Protein AF-A0A2B7XMT6-F1 (afdb_monomer_lite)

Foldseek 3Di:
DPPVVVVVVVVLCVVLVVLCPDPDPDHDPDPVVSVVVVCVVPPDPCQLVVLVVVLVPQADDPPDDLVVSVVSNVVSCVSNVPDLQCLLVSVLVRYDPVLNVVCVVVSVPDPHSVSSSVVSD

Secondary structure (DSSP, 8-state):
-HHHHHHHHHHHHHHHHHHHHS--S----SHHHHHHHHHHHHS-TTHHHHHHHHHHH----TTS-HHHHHHHHHHHHHHTT--GGGHHHHHHHTS-HHHHHHHHHHHHH--SHHHHHHHT-

Structure (mmCIF, N/CA/C/O backbone):
data_AF-A0A2B7XMT6-F1
#
_entry.id   AF-A0A2B7XMT6-F1
#
loop_
_atom_site.group_PDB
_atom_site.id
_atom_site.type_symbol
_atom_site.label_atom_id
_atom_site.label_alt_id
_atom_site.label_comp_id
_atom_site.label_asym_id
_atom_site.label_entity_id
_atom_site.label_seq_id
_atom_site.pdbx_PDB_ins_code
_atom_site.Cartn_x
_atom_site.Cartn_y
_atom_site.Cartn_z
_atom_site.occupancy
_atom_site.B_iso_or_equiv
_atom_site.auth_seq_id
_atom_site.auth_comp_id
_atom_site.auth_asym_id
_atom_site.auth_atom_id
_atom_site.pdbx_PDB_model_num
ATOM 1 N N . MET A 1 1 ? -27.064 4.918 3.388 1.00 49.78 1 MET A N 1
ATOM 2 C CA . MET A 1 1 ? -26.008 5.139 4.405 1.00 49.78 1 MET A CA 1
ATOM 3 C C . MET A 1 1 ? -26.484 4.887 5.846 1.00 49.78 1 MET A C 1
ATOM 5 O O . MET A 1 1 ? -25.747 4.250 6.580 1.00 49.78 1 MET A O 1
ATOM 9 N N . CYS A 1 2 ? -27.724 5.227 6.238 1.00 60.84 2 CYS A N 1
ATOM 10 C CA . CYS A 1 2 ? -28.229 5.067 7.622 1.00 60.84 2 CYS A CA 1
ATOM 11 C C . CYS A 1 2 ? -28.206 3.648 8.243 1.00 60.84 2 CYS A C 1
ATOM 13 O O . CYS A 1 2 ? -28.018 3.524 9.448 1.00 60.84 2 CYS A O 1
ATOM 15 N N . TYR A 1 3 ? -28.413 2.567 7.480 1.00 54.91 3 TYR A N 1
ATOM 16 C CA . TYR A 1 3 ? -28.533 1.220 8.070 1.00 54.91 3 TYR A CA 1
ATOM 17 C C . TYR A 1 3 ? -27.207 0.689 8.637 1.00 54.91 3 TYR A C 1
ATOM 19 O O . TYR A 1 3 ? -27.165 0.205 9.764 1.00 54.91 3 TYR A O 1
ATOM 27 N N . ILE A 1 4 ? -26.120 0.834 7.873 1.00 48.94 4 ILE A N 1
ATOM 28 C CA . ILE A 1 4 ? -24.784 0.363 8.263 1.00 48.94 4 ILE A CA 1
ATOM 29 C C . ILE A 1 4 ? -24.282 1.156 9.475 1.00 48.94 4 ILE A C 1
ATOM 31 O O . ILE A 1 4 ? -23.810 0.570 10.442 1.00 48.94 4 ILE A O 1
ATOM 35 N N . GLU A 1 5 ? -24.468 2.478 9.473 1.00 54.88 5 GLU A N 1
ATOM 36 C CA . GLU A 1 5 ? -24.111 3.330 10.611 1.00 54.88 5 GLU A CA 1
ATOM 37 C C . GLU A 1 5 ? -24.908 2.985 11.874 1.00 54.88 5 GLU A C 1
ATOM 39 O O . GLU A 1 5 ? -24.333 2.897 12.956 1.00 54.88 5 GLU A O 1
ATOM 44 N N . ASN A 1 6 ? -26.220 2.749 11.758 1.00 61.66 6 ASN A N 1
ATOM 45 C CA . ASN A 1 6 ? -27.054 2.374 12.903 1.00 61.66 6 ASN A CA 1
ATOM 46 C C . ASN A 1 6 ? -26.715 0.977 13.445 1.00 61.66 6 ASN A C 1
ATOM 48 O O . ASN A 1 6 ? -26.789 0.764 14.655 1.00 61.66 6 ASN A O 1
ATOM 52 N N . TYR A 1 7 ? -26.316 0.046 12.575 1.00 66.88 7 TYR A N 1
ATOM 53 C CA . TYR A 1 7 ? -25.840 -1.277 12.973 1.00 66.88 7 TYR A CA 1
ATOM 54 C C . TYR A 1 7 ? -24.514 -1.188 13.738 1.00 66.88 7 TYR A C 1
ATOM 56 O O . TYR A 1 7 ? -24.416 -1.704 14.848 1.00 66.88 7 TYR A O 1
ATOM 64 N N . ILE A 1 8 ? -23.532 -0.454 13.202 1.00 65.56 8 ILE A N 1
ATOM 65 C CA . ILE A 1 8 ? -22.232 -0.236 13.856 1.00 65.56 8 ILE A CA 1
ATOM 66 C C . ILE A 1 8 ? -22.418 0.455 15.214 1.00 65.56 8 ILE A C 1
ATOM 68 O O . ILE A 1 8 ? -21.830 0.025 16.204 1.00 65.56 8 ILE A O 1
ATOM 72 N N . LYS A 1 9 ? -23.289 1.474 15.293 1.00 72.06 9 LYS A N 1
ATOM 73 C CA . LYS A 1 9 ? -23.630 2.153 16.555 1.00 72.06 9 LYS A CA 1
ATOM 74 C C . LYS A 1 9 ? -24.236 1.197 17.582 1.00 72.06 9 LYS A C 1
ATOM 76 O O . LYS A 1 9 ? -23.841 1.241 18.744 1.00 72.06 9 LYS A O 1
ATOM 81 N N . ARG A 1 10 ? -25.185 0.343 17.177 1.00 72.50 10 ARG A N 1
ATOM 82 C CA . ARG A 1 10 ? -25.809 -0.634 18.087 1.00 72.50 10 ARG A CA 1
ATOM 83 C C . ARG A 1 10 ? -24.809 -1.660 18.595 1.00 72.50 10 ARG A C 1
ATOM 85 O O . ARG A 1 10 ? -24.843 -1.969 19.782 1.00 72.50 10 ARG A O 1
ATOM 92 N N . GLU A 1 11 ? -23.931 -2.157 17.734 1.00 76.00 11 GLU A N 1
ATOM 93 C CA . GLU A 1 11 ? -22.999 -3.206 18.134 1.00 76.00 11 GLU A CA 1
ATOM 94 C C . GLU A 1 11 ? -21.888 -2.672 19.026 1.00 76.00 11 GLU A C 1
ATOM 96 O O . GLU A 1 11 ? -21.691 -3.210 20.112 1.00 76.00 11 GLU A O 1
ATOM 101 N N . ALA A 1 12 ? -21.289 -1.530 18.681 1.00 74.38 12 ALA A N 1
ATOM 102 C CA . ALA A 1 12 ? -20.346 -0.855 19.570 1.00 74.38 12 ALA A CA 1
ATOM 103 C C . ALA A 1 12 ? -20.975 -0.550 20.945 1.00 74.38 12 ALA A C 1
ATOM 105 O O . ALA A 1 12 ? -20.355 -0.798 21.979 1.00 74.38 12 ALA A O 1
ATOM 106 N N . ALA A 1 13 ? -22.236 -0.095 20.980 1.00 75.38 13 ALA A N 1
ATOM 107 C CA . ALA A 1 13 ? -22.941 0.184 22.230 1.00 75.38 13 ALA A CA 1
ATOM 108 C C . ALA A 1 13 ? -23.111 -1.061 23.119 1.00 75.38 13 ALA A C 1
ATOM 110 O O . ALA A 1 13 ? -22.971 -0.947 24.335 1.00 75.38 13 ALA A O 1
ATOM 111 N N . LYS A 1 14 ? -23.349 -2.253 22.548 1.00 77.88 14 LYS A N 1
ATOM 112 C CA . LYS A 1 14 ? -23.434 -3.504 23.327 1.00 77.88 14 LYS A CA 1
ATOM 113 C C . LYS A 1 14 ? -22.124 -3.853 24.029 1.00 77.88 14 LYS A C 1
ATOM 115 O O . LYS A 1 14 ? -22.167 -4.365 25.141 1.00 77.88 14 LYS A O 1
ATOM 120 N N . HIS A 1 15 ? -20.979 -3.583 23.403 1.00 72.50 15 HIS A N 1
ATOM 121 C CA . HIS A 1 15 ? -19.675 -3.896 23.995 1.00 72.50 15 HIS A CA 1
ATOM 122 C C . HIS A 1 15 ? -19.279 -2.923 25.109 1.00 72.50 15 HIS A C 1
ATOM 124 O O . HIS A 1 15 ? -18.579 -3.320 26.039 1.00 72.50 15 HIS A O 1
ATOM 130 N N . ILE A 1 16 ? -19.745 -1.672 25.042 1.00 71.88 16 ILE A N 1
ATOM 131 C CA . ILE A 1 16 ? -19.427 -0.631 26.030 1.00 71.88 16 ILE A CA 1
ATOM 132 C C . ILE A 1 16 ? -20.429 -0.640 27.205 1.00 71.88 16 ILE A C 1
ATOM 134 O O . ILE A 1 16 ? -20.056 -0.353 28.344 1.00 71.88 16 ILE A O 1
ATOM 138 N N . ALA A 1 17 ? -21.695 -1.006 26.958 1.00 70.25 17 ALA A N 1
ATOM 139 C CA . ALA A 1 17 ? -22.784 -0.955 27.941 1.00 70.25 17 ALA A CA 1
ATOM 140 C C . ALA A 1 17 ? -22.495 -1.637 29.301 1.00 70.25 17 ALA A C 1
ATOM 142 O O . ALA A 1 17 ? -22.854 -1.043 30.323 1.00 70.25 17 ALA A O 1
ATOM 143 N N . PRO A 1 18 ? -21.830 -2.811 29.377 1.00 70.31 18 PRO A N 1
ATOM 144 C CA . PRO A 1 18 ? -21.559 -3.471 30.657 1.00 70.31 18 PRO A CA 1
ATOM 145 C C . PRO A 1 18 ? -20.699 -2.620 31.606 1.00 70.31 18 PRO A C 1
ATOM 147 O O . PRO A 1 18 ? -21.010 -2.504 32.790 1.00 70.31 18 PRO A O 1
ATOM 150 N N . ARG A 1 19 ? -19.666 -1.946 31.081 1.00 66.81 19 ARG A N 1
ATOM 151 C CA . ARG A 1 19 ? -18.739 -1.103 31.863 1.00 66.81 19 ARG A CA 1
ATOM 152 C C . ARG A 1 19 ? -19.273 0.307 32.157 1.00 66.81 19 ARG A C 1
ATOM 154 O O . ARG A 1 19 ? -18.741 0.979 33.034 1.00 66.81 19 ARG A O 1
ATOM 161 N N . ILE A 1 20 ? -20.339 0.747 31.478 1.00 64.69 20 ILE A N 1
ATOM 162 C CA . ILE A 1 20 ? -21.037 2.014 31.776 1.00 64.69 20 ILE A CA 1
ATOM 163 C C . ILE A 1 20 ? -22.070 1.843 32.900 1.00 64.69 20 ILE A C 1
ATOM 165 O O . ILE A 1 20 ? -22.233 2.739 33.730 1.00 64.69 20 ILE A O 1
ATOM 169 N N . HIS A 1 21 ? -22.790 0.717 32.934 1.00 59.62 21 HIS A N 1
ATOM 170 C CA . HIS A 1 21 ? -23.963 0.561 33.803 1.00 59.62 21 HIS A CA 1
ATOM 171 C C . HIS A 1 21 ? -23.739 -0.238 35.093 1.00 59.62 21 HIS A C 1
ATOM 173 O O . HIS A 1 21 ? -24.580 -0.159 35.987 1.00 59.62 21 HIS A O 1
ATOM 179 N N . GLN A 1 22 ? -22.631 -0.967 35.249 1.00 51.97 22 GLN A N 1
ATOM 180 C CA . GLN A 1 22 ? -22.364 -1.728 36.476 1.00 51.97 22 GLN A CA 1
ATOM 181 C C . GLN A 1 22 ? -21.403 -1.000 37.424 1.00 51.97 22 GLN A C 1
ATOM 183 O O . GLN A 1 22 ? -20.543 -0.228 37.003 1.00 51.97 22 GLN A O 1
ATOM 188 N N . ASN A 1 23 ? -21.528 -1.277 38.728 1.00 55.06 23 ASN A N 1
ATOM 189 C CA . ASN A 1 23 ? -20.526 -0.985 39.766 1.00 55.06 23 ASN A CA 1
ATOM 190 C C . ASN A 1 23 ? -19.245 -1.821 39.546 1.00 55.06 23 ASN A C 1
ATOM 192 O O . ASN A 1 23 ? -18.769 -2.512 40.442 1.00 55.06 23 ASN A O 1
ATOM 196 N N . TYR A 1 24 ? -18.722 -1.803 38.324 1.00 55.28 24 TYR A N 1
ATOM 197 C CA . TYR A 1 24 ? -17.431 -2.352 37.963 1.00 55.28 24 TYR A CA 1
ATOM 198 C C . TYR A 1 24 ? -16.347 -1.403 38.480 1.00 55.28 24 TYR A C 1
ATOM 200 O O . TYR A 1 24 ? -16.502 -0.184 38.404 1.00 55.28 24 TYR A O 1
ATOM 208 N N . LEU A 1 25 ? -15.259 -1.962 39.012 1.00 56.91 25 LEU A N 1
ATOM 209 C CA . LEU A 1 25 ? -14.116 -1.198 39.534 1.00 56.91 25 LEU A CA 1
ATOM 210 C C . LEU A 1 25 ? -13.401 -0.372 38.444 1.00 56.91 25 LEU A C 1
ATOM 212 O O . LEU A 1 25 ? -12.736 0.604 38.764 1.00 56.91 25 LEU A O 1
ATOM 216 N N . GLU A 1 26 ? -13.596 -0.723 37.169 1.00 61.28 26 GLU A N 1
ATOM 217 C CA . GLU A 1 26 ? -13.019 -0.065 35.988 1.00 61.28 26 GLU A CA 1
ATOM 218 C C . GLU A 1 26 ? -14.127 0.527 35.104 1.00 61.28 26 GLU A C 1
ATOM 220 O O . GLU A 1 26 ? -14.538 -0.066 34.101 1.00 61.28 26 GLU A O 1
ATOM 225 N N . LYS A 1 27 ? -14.664 1.685 35.495 1.00 69.44 27 LYS A N 1
ATOM 226 C CA . LYS A 1 27 ? -15.540 2.474 34.618 1.00 69.44 27 LYS A CA 1
ATOM 227 C C . LYS A 1 27 ? -14.687 3.276 33.647 1.00 69.44 27 LYS A C 1
ATOM 229 O O . LYS A 1 27 ? -13.629 3.760 34.029 1.00 69.44 27 LYS A O 1
ATOM 234 N N . TYR A 1 28 ? -15.193 3.484 32.434 1.00 72.00 28 TYR A N 1
ATOM 235 C CA . TYR A 1 28 ? -14.605 4.478 31.542 1.00 72.00 28 TYR A CA 1
ATOM 236 C C . TYR A 1 28 ? -14.788 5.870 32.143 1.00 72.00 28 TYR A C 1
ATOM 238 O O . TYR A 1 28 ? -15.909 6.304 32.421 1.00 72.00 28 TYR A O 1
ATOM 246 N N . THR A 1 29 ? -13.677 6.555 32.338 1.00 76.19 29 THR A N 1
ATOM 247 C CA . THR A 1 29 ? -13.574 7.939 32.783 1.00 76.19 29 THR A CA 1
ATOM 248 C C . THR A 1 29 ? -13.472 8.911 31.616 1.00 76.19 29 THR A C 1
ATOM 250 O O . THR A 1 29 ? -13.940 10.044 31.745 1.00 76.19 29 THR A O 1
ATOM 253 N N . THR A 1 30 ? -12.925 8.488 30.470 1.00 78.25 30 THR A N 1
ATOM 254 C CA . THR A 1 30 ? -12.794 9.353 29.287 1.00 78.25 30 THR A CA 1
ATOM 255 C C . THR A 1 30 ? -13.263 8.698 27.988 1.00 78.25 30 THR A C 1
ATOM 257 O O . THR A 1 30 ? -13.441 7.483 27.880 1.00 78.25 30 THR A O 1
ATOM 260 N N . ALA A 1 31 ? -13.476 9.535 26.969 1.00 77.38 31 ALA A N 1
ATOM 261 C CA . ALA A 1 31 ? -13.785 9.072 25.621 1.00 77.38 31 ALA A CA 1
ATOM 262 C C . ALA A 1 31 ? -12.600 8.331 24.976 1.00 77.38 31 ALA A C 1
ATOM 264 O O . ALA A 1 31 ? -12.833 7.438 24.160 1.00 77.38 31 ALA A O 1
ATOM 265 N N . GLU A 1 32 ? -11.350 8.654 25.342 1.00 77.62 32 GLU A N 1
ATOM 266 C CA . GLU A 1 32 ? -10.178 7.917 24.854 1.00 77.62 32 GLU A CA 1
ATOM 267 C C . GLU A 1 32 ? -10.185 6.459 25.323 1.00 77.62 32 GLU A C 1
ATOM 269 O O . GLU A 1 32 ? -9.958 5.574 24.507 1.00 77.62 32 GLU A O 1
ATOM 274 N N . GLU A 1 33 ? -10.536 6.184 26.582 1.00 77.88 33 GLU A N 1
ATOM 275 C CA . GLU A 1 33 ? -10.572 4.811 27.112 1.00 77.88 33 GLU A CA 1
ATOM 276 C C . GLU A 1 33 ? -11.643 3.949 26.428 1.00 77.88 33 GLU A C 1
ATOM 278 O O . GLU A 1 33 ? -11.439 2.759 26.180 1.00 77.88 33 GLU A O 1
ATOM 283 N N . ILE A 1 34 ? -12.780 4.555 26.069 1.00 80.44 34 ILE A N 1
ATOM 284 C CA . ILE A 1 34 ? -13.822 3.887 25.278 1.00 80.44 34 ILE A CA 1
ATOM 285 C C . ILE A 1 34 ? -13.288 3.562 23.881 1.00 80.44 34 ILE A C 1
ATOM 287 O O . ILE A 1 34 ? -13.503 2.457 23.380 1.00 80.44 34 ILE A O 1
ATOM 291 N N . LEU A 1 35 ? -12.600 4.513 23.242 1.00 79.25 35 LEU A N 1
ATOM 292 C CA . LEU A 1 35 ? -12.010 4.303 21.923 1.00 79.25 35 LEU A CA 1
ATOM 293 C C . LEU A 1 35 ? -10.921 3.233 21.960 1.00 79.25 35 LEU A C 1
ATOM 295 O O . LEU A 1 35 ? -10.910 2.384 21.077 1.00 79.25 35 LEU A O 1
ATOM 299 N N . ASP A 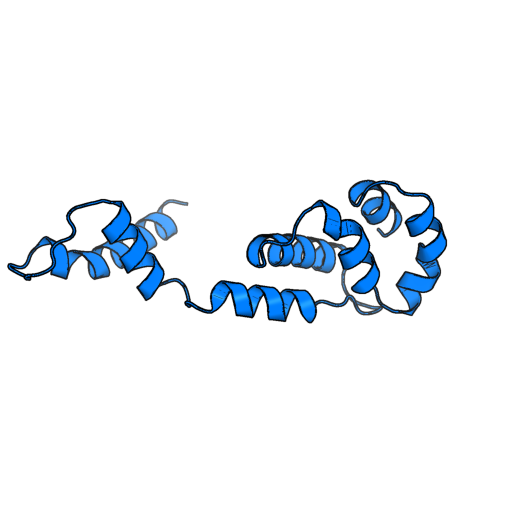1 36 ? -10.043 3.233 22.957 1.00 78.38 36 ASP A N 1
ATOM 300 C CA . ASP A 1 36 ? -8.976 2.239 23.075 1.00 78.38 36 ASP A CA 1
ATOM 301 C C . ASP A 1 36 ? -9.528 0.839 23.356 1.00 78.38 36 ASP A C 1
ATOM 303 O O . ASP A 1 36 ? -9.131 -0.108 22.682 1.00 78.38 36 ASP A O 1
ATOM 307 N N . TYR A 1 37 ? -10.545 0.705 24.209 1.00 79.81 37 TYR A N 1
ATOM 308 C CA . TYR A 1 37 ? -11.235 -0.574 24.393 1.00 79.81 37 TYR A CA 1
ATOM 309 C C . TYR A 1 37 ? -11.930 -1.069 23.117 1.00 79.81 37 TYR A C 1
ATOM 311 O O . TYR A 1 37 ? -11.883 -2.252 22.780 1.00 79.81 37 TYR A O 1
ATOM 319 N N . LEU A 1 38 ? -12.567 -0.167 22.362 1.00 80.38 38 LEU A N 1
ATOM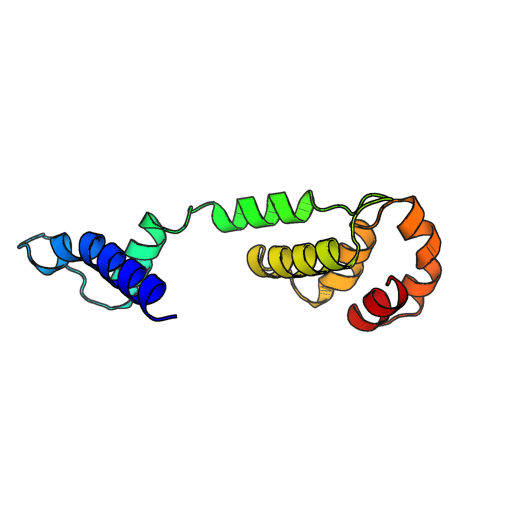 320 C CA . LEU A 1 38 ? -13.127 -0.528 21.061 1.00 80.38 38 LEU A CA 1
ATOM 321 C C . LEU A 1 38 ? -12.030 -0.955 20.079 1.00 80.38 38 LEU A C 1
ATOM 323 O O . LEU A 1 38 ? -12.251 -1.888 19.308 1.00 80.38 38 LEU A O 1
ATOM 327 N N . LYS A 1 39 ? -10.854 -0.314 20.100 1.00 76.94 39 LYS A N 1
ATOM 328 C CA . LYS A 1 39 ? -9.714 -0.757 19.288 1.00 76.94 39 LYS A CA 1
ATOM 329 C C . LYS A 1 39 ? -9.277 -2.162 19.694 1.00 76.94 39 LYS A C 1
ATOM 331 O O . LYS A 1 39 ? -9.084 -2.969 18.804 1.00 76.94 39 LYS A O 1
ATOM 336 N N . GLU A 1 40 ? -9.194 -2.489 20.980 1.00 75.06 40 GLU A N 1
ATOM 337 C CA . GLU A 1 40 ? -8.833 -3.847 21.425 1.00 75.06 40 GLU A CA 1
ATOM 338 C C . GLU A 1 40 ? -9.808 -4.926 20.931 1.00 75.06 40 GLU A C 1
ATOM 340 O O . GLU A 1 40 ? -9.387 -6.023 20.572 1.00 75.06 40 GLU A O 1
ATOM 345 N N . ILE A 1 41 ? -11.110 -4.625 20.889 1.00 78.38 41 ILE A N 1
ATOM 346 C CA . ILE A 1 41 ? -12.133 -5.586 20.445 1.00 78.38 41 ILE A CA 1
ATOM 347 C C . ILE A 1 41 ? -12.155 -5.737 18.924 1.00 78.38 41 ILE A C 1
ATOM 349 O O . ILE A 1 41 ? -12.346 -6.840 18.410 1.00 78.38 41 ILE A O 1
ATOM 353 N N . TYR A 1 42 ? -12.044 -4.624 18.200 1.00 70.69 42 TYR A N 1
ATOM 354 C CA . TYR A 1 42 ? -12.344 -4.584 16.767 1.00 70.69 42 TYR A CA 1
ATOM 355 C C . TYR A 1 42 ? -11.118 -4.483 15.868 1.00 70.69 42 TYR A C 1
ATOM 357 O O . TYR A 1 42 ? -11.210 -4.791 14.678 1.00 70.69 42 TYR A O 1
ATOM 365 N N . ILE A 1 43 ? -9.989 -4.023 16.394 1.00 70.25 43 ILE A N 1
ATOM 366 C CA . ILE A 1 43 ? -8.743 -3.895 15.653 1.00 70.25 43 ILE A CA 1
ATOM 367 C C . ILE A 1 43 ? -7.835 -5.023 16.117 1.00 70.25 43 ILE A C 1
ATOM 369 O O . ILE A 1 43 ? -7.418 -5.071 17.269 1.00 70.25 43 ILE A O 1
ATOM 373 N N . ASP A 1 44 ? -7.501 -5.926 15.197 1.00 70.12 44 ASP A N 1
ATOM 374 C CA . ASP A 1 44 ? -6.430 -6.890 15.431 1.00 70.12 44 ASP A CA 1
ATOM 375 C C . ASP A 1 44 ? -5.165 -6.104 15.809 1.00 70.12 44 ASP A C 1
ATOM 377 O O . ASP A 1 44 ? -4.739 -5.216 15.063 1.00 70.12 44 ASP A O 1
ATOM 381 N N . SER A 1 45 ? -4.576 -6.394 16.968 1.00 68.38 45 SER A N 1
ATOM 382 C CA . SER A 1 45 ? -3.356 -5.730 17.442 1.00 68.38 45 SER A CA 1
ATOM 383 C C . SER A 1 45 ? -2.204 -5.859 16.439 1.00 68.38 45 SER A C 1
ATOM 385 O O . SER A 1 45 ? -1.322 -5.001 16.383 1.00 68.38 45 SER A O 1
ATOM 387 N N . ASN A 1 46 ? -2.262 -6.869 15.566 1.00 78.19 46 ASN A N 1
ATOM 388 C CA . ASN A 1 46 ? -1.317 -7.093 14.483 1.00 78.19 46 ASN A CA 1
ATOM 389 C C . ASN A 1 46 ? -1.718 -6.417 13.166 1.00 78.19 46 ASN A C 1
ATOM 391 O O . ASN A 1 46 ? -1.035 -6.621 12.168 1.00 78.19 46 ASN A O 1
ATOM 395 N N . CYS A 1 47 ? -2.775 -5.596 13.112 1.00 82.38 47 CYS A N 1
ATOM 396 C CA . CYS A 1 47 ? -3.245 -4.940 11.883 1.00 82.38 47 CYS A CA 1
ATOM 397 C C . CYS A 1 47 ? -2.120 -4.223 11.127 1.00 82.38 47 CYS A C 1
ATOM 399 O O . CYS A 1 47 ? -2.067 -4.283 9.898 1.00 82.38 47 CYS A O 1
ATOM 401 N N . LEU A 1 48 ? -1.216 -3.553 11.850 1.00 86.38 48 LEU A N 1
ATOM 402 C CA . LEU A 1 48 ? -0.065 -2.885 11.247 1.00 86.38 48 LEU A CA 1
ATOM 403 C C . LEU A 1 48 ? 0.917 -3.892 10.634 1.00 86.38 48 LEU A C 1
ATOM 405 O O . LEU A 1 48 ? 1.369 -3.698 9.509 1.00 86.38 48 LEU A O 1
ATOM 409 N N . GLU A 1 49 ? 1.236 -4.964 11.355 1.00 88.06 49 GLU A N 1
ATOM 410 C CA . GLU A 1 49 ? 2.171 -5.993 10.894 1.00 88.06 49 GLU A CA 1
ATOM 411 C C . GLU A 1 49 ? 1.595 -6.809 9.733 1.00 88.06 49 GLU A C 1
ATOM 413 O O . GLU A 1 49 ? 2.291 -7.042 8.747 1.00 88.06 49 GLU A O 1
ATOM 418 N N . ILE A 1 50 ? 0.301 -7.136 9.772 1.00 91.12 50 ILE A N 1
ATOM 419 C CA . ILE A 1 50 ? -0.433 -7.738 8.653 1.00 91.12 50 ILE A CA 1
ATOM 420 C C . ILE A 1 50 ? -0.394 -6.799 7.446 1.00 91.12 50 ILE A C 1
ATOM 422 O O . ILE A 1 50 ? -0.038 -7.224 6.350 1.00 91.12 50 ILE A O 1
ATOM 426 N N . ALA A 1 51 ? -0.672 -5.505 7.633 1.00 92.19 51 ALA A N 1
ATOM 427 C CA . ALA A 1 51 ? -0.621 -4.536 6.543 1.00 92.19 51 ALA A CA 1
ATOM 428 C C . ALA A 1 51 ? 0.786 -4.407 5.943 1.00 92.19 51 ALA A C 1
ATOM 4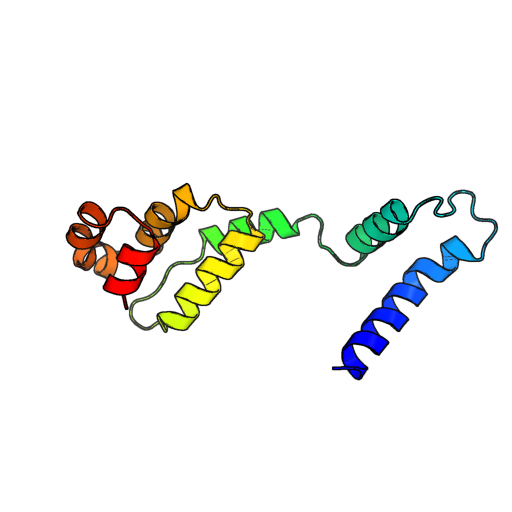30 O O . ALA A 1 51 ? 0.916 -4.354 4.721 1.00 92.19 51 ALA A O 1
ATOM 431 N N . LYS A 1 52 ? 1.841 -4.384 6.767 1.00 94.06 52 LYS A N 1
ATOM 432 C CA . LYS A 1 52 ? 3.236 -4.383 6.296 1.00 94.06 52 LYS A CA 1
ATOM 433 C C . LYS A 1 52 ? 3.565 -5.659 5.532 1.00 94.06 52 LYS A C 1
ATOM 435 O O . LYS A 1 52 ? 4.174 -5.594 4.468 1.00 94.06 52 LYS A O 1
ATOM 440 N N . HIS A 1 53 ? 3.159 -6.809 6.052 1.00 94.81 53 HIS A N 1
ATOM 441 C CA . HIS A 1 53 ? 3.364 -8.100 5.413 1.00 94.81 53 HIS A CA 1
ATOM 442 C C . HIS A 1 53 ? 2.656 -8.177 4.050 1.00 94.81 53 HIS A C 1
ATOM 444 O O . HIS A 1 53 ? 3.284 -8.531 3.048 1.00 94.81 53 HIS A O 1
ATOM 450 N N . ASP A 1 54 ? 1.387 -7.779 3.985 1.00 95.81 54 ASP A N 1
ATOM 451 C CA . ASP A 1 54 ? 0.597 -7.758 2.753 1.00 95.81 54 ASP A CA 1
ATOM 452 C C . ASP A 1 54 ? 1.148 -6.738 1.760 1.00 95.81 54 ASP A C 1
ATOM 454 O O . ASP A 1 54 ? 1.289 -7.035 0.572 1.00 95.81 54 ASP A O 1
ATOM 458 N N . TYR A 1 55 ? 1.545 -5.558 2.248 1.00 96.50 55 TYR A N 1
ATOM 459 C CA . TYR A 1 55 ? 2.243 -4.566 1.442 1.00 96.50 55 TYR A CA 1
ATOM 460 C C . TYR A 1 55 ? 3.515 -5.161 0.848 1.00 96.50 55 TYR A C 1
ATOM 462 O O . TYR A 1 55 ? 3.713 -5.068 -0.358 1.00 96.50 55 TYR A O 1
ATOM 470 N N . ASN A 1 56 ? 4.363 -5.811 1.645 1.00 94.75 56 ASN A N 1
ATOM 471 C CA . ASN A 1 56 ? 5.621 -6.402 1.187 1.00 94.75 56 ASN A CA 1
ATOM 472 C C . ASN A 1 56 ? 5.410 -7.499 0.137 1.00 94.75 56 ASN A C 1
ATOM 474 O O . ASN A 1 56 ? 6.171 -7.557 -0.826 1.00 94.75 56 ASN A O 1
ATOM 478 N N . LYS A 1 57 ? 4.356 -8.310 0.275 1.00 95.44 57 LYS A N 1
ATOM 479 C CA . LYS A 1 57 ? 3.989 -9.353 -0.695 1.00 95.44 57 LYS A CA 1
ATOM 480 C C . LYS A 1 57 ? 3.345 -8.825 -1.975 1.00 95.44 57 LYS A C 1
ATOM 482 O O . LYS A 1 57 ? 3.306 -9.552 -2.967 1.00 95.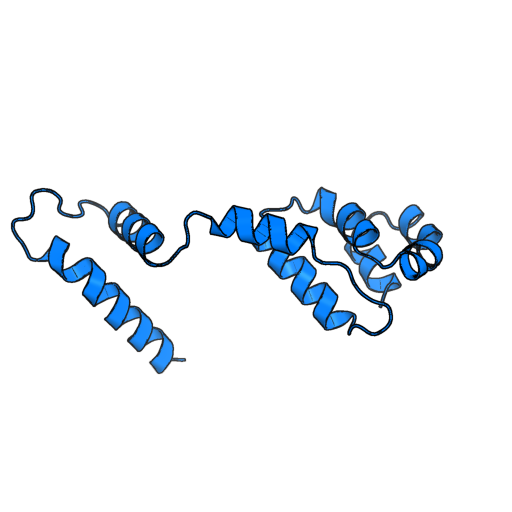44 57 LYS A O 1
ATOM 487 N N . LEU A 1 58 ? 2.827 -7.598 -1.966 1.00 96.19 58 LEU A N 1
ATOM 488 C CA . LEU A 1 58 ? 2.180 -7.005 -3.129 1.00 96.19 58 LEU A CA 1
ATOM 489 C C . LEU A 1 58 ? 3.188 -6.837 -4.275 1.00 96.19 58 LEU A C 1
ATOM 491 O O . LEU A 1 58 ? 4.107 -6.029 -4.178 1.00 96.19 58 LEU A O 1
ATOM 495 N N . ILE A 1 59 ? 2.982 -7.570 -5.367 1.00 94.50 59 ILE A N 1
ATOM 496 C CA . ILE A 1 59 ? 3.748 -7.482 -6.616 1.00 94.50 59 ILE A CA 1
ATOM 497 C C . ILE A 1 59 ? 2.751 -7.611 -7.770 1.00 94.50 59 ILE A C 1
ATOM 499 O O . ILE A 1 59 ? 1.921 -8.522 -7.749 1.00 94.50 59 ILE A O 1
ATOM 503 N N . ILE A 1 60 ? 2.834 -6.734 -8.774 1.00 93.88 60 ILE A N 1
ATOM 504 C CA . ILE A 1 60 ? 1.997 -6.841 -9.977 1.00 93.88 60 ILE A CA 1
ATOM 505 C C . ILE A 1 60 ? 2.517 -7.964 -10.885 1.00 93.88 60 ILE A C 1
ATOM 507 O O . ILE A 1 60 ? 3.715 -8.058 -11.177 1.00 93.88 60 ILE A O 1
ATOM 511 N N . LYS A 1 61 ? 1.623 -8.827 -11.363 1.00 89.12 61 LYS A N 1
ATOM 512 C CA . LYS A 1 61 ? 1.938 -9.860 -12.359 1.00 89.12 61 LYS A CA 1
ATOM 513 C C . LYS A 1 61 ? 1.592 -9.366 -13.761 1.00 89.12 61 LYS A C 1
ATOM 515 O O . LYS A 1 61 ? 0.771 -8.481 -13.949 1.00 89.12 61 LYS A O 1
ATOM 520 N N . ASN A 1 62 ? 2.179 -9.996 -14.779 1.00 79.31 62 ASN A N 1
ATOM 521 C CA . ASN A 1 62 ? 2.069 -9.568 -16.185 1.00 79.31 62 ASN A CA 1
ATOM 522 C C . ASN A 1 62 ? 0.636 -9.531 -16.766 1.00 79.31 62 ASN A C 1
ATOM 524 O O . ASN A 1 62 ? 0.472 -9.072 -17.891 1.00 79.31 62 ASN A O 1
ATOM 528 N N . ARG A 1 63 ? -0.369 -10.075 -16.070 1.00 84.06 63 ARG A N 1
ATOM 529 C CA . ARG A 1 63 ? -1.781 -10.095 -16.494 1.00 84.06 63 ARG A CA 1
ATOM 530 C C . ARG A 1 63 ? -2.718 -9.469 -15.459 1.00 84.06 63 ARG A C 1
ATOM 532 O O . ARG A 1 63 ? -3.931 -9.586 -15.603 1.00 84.06 63 ARG A O 1
ATOM 539 N N . ASP A 1 64 ? -2.165 -8.878 -14.406 1.00 88.94 64 ASP A N 1
ATOM 540 C CA . ASP A 1 64 ? -2.974 -8.221 -13.391 1.00 88.94 64 ASP A CA 1
ATOM 541 C C . ASP A 1 64 ? -3.473 -6.875 -13.920 1.00 88.94 64 ASP A C 1
ATOM 543 O O . ASP A 1 64 ? -2.812 -6.214 -14.722 1.00 88.94 64 ASP A O 1
ATOM 547 N N . ASP A 1 65 ? -4.644 -6.467 -13.445 1.00 92.19 65 ASP A N 1
ATOM 548 C CA . ASP A 1 65 ? -5.186 -5.142 -13.714 1.00 92.19 65 ASP A CA 1
ATOM 549 C C . ASP A 1 65 ? -4.333 -4.078 -13.004 1.00 92.19 65 ASP A C 1
ATOM 551 O O . ASP A 1 65 ? -4.163 -4.104 -11.778 1.00 92.19 65 ASP A O 1
ATOM 555 N N . TYR A 1 66 ? -3.797 -3.141 -13.788 1.00 91.38 66 TYR A N 1
ATOM 556 C CA . TYR A 1 66 ? -2.922 -2.086 -13.291 1.00 91.38 66 TYR A CA 1
ATOM 557 C C . TYR A 1 66 ? -3.624 -1.174 -12.281 1.00 91.38 66 TYR A C 1
ATOM 559 O O . TYR A 1 66 ? -3.079 -0.908 -11.209 1.00 91.38 66 TYR A O 1
ATOM 567 N N . TYR A 1 67 ? -4.851 -0.735 -12.565 1.00 91.88 67 TYR A N 1
ATOM 568 C CA . TYR A 1 67 ? -5.592 0.164 -11.681 1.00 91.88 67 TYR A CA 1
ATOM 569 C C . TYR A 1 67 ? -5.929 -0.515 -10.356 1.00 91.88 67 TYR A C 1
ATOM 571 O O . TYR A 1 67 ? -5.742 0.078 -9.291 1.00 91.88 67 TYR A O 1
ATOM 579 N N . LYS A 1 68 ? -6.326 -1.791 -10.395 1.00 94.62 68 LYS A N 1
ATOM 580 C CA . LYS A 1 68 ? -6.550 -2.594 -9.189 1.00 94.62 68 LYS A CA 1
ATOM 581 C C . LYS A 1 68 ? -5.275 -2.724 -8.358 1.00 94.62 68 LYS A C 1
ATOM 583 O O . LYS A 1 68 ? -5.338 -2.643 -7.126 1.00 94.62 68 LYS A O 1
ATOM 588 N N . PHE A 1 69 ? -4.125 -2.897 -9.006 1.00 95.44 69 PHE A N 1
ATOM 589 C CA . PHE A 1 69 ? -2.829 -2.908 -8.335 1.00 95.44 69 PHE A CA 1
ATOM 590 C C . PHE A 1 69 ? -2.493 -1.548 -7.707 1.00 95.44 69 PHE A C 1
ATOM 592 O O . PHE A 1 69 ? -2.167 -1.525 -6.523 1.00 95.44 69 PHE A O 1
ATOM 599 N N . ILE A 1 70 ? -2.642 -0.427 -8.425 1.00 95.00 70 ILE A N 1
ATOM 600 C CA . ILE A 1 70 ? -2.400 0.926 -7.885 1.00 95.00 70 ILE A CA 1
ATOM 601 C C . ILE A 1 70 ? -3.264 1.202 -6.660 1.00 95.00 70 ILE A C 1
ATOM 603 O O . ILE A 1 70 ? -2.757 1.640 -5.624 1.00 95.00 70 ILE A O 1
ATOM 607 N N . THR A 1 71 ? -4.567 0.934 -6.752 1.00 95.62 71 THR A N 1
ATOM 608 C CA . THR A 1 71 ? -5.482 1.146 -5.627 1.00 95.62 71 THR A CA 1
ATOM 609 C C . THR A 1 71 ? -5.068 0.295 -4.428 1.00 95.62 71 THR A C 1
ATOM 611 O O . THR A 1 71 ? -5.021 0.795 -3.305 1.00 95.62 71 THR A O 1
ATOM 614 N N . SER A 1 72 ? -4.693 -0.967 -4.664 1.00 96.25 72 SER A N 1
ATOM 615 C CA . SER A 1 72 ? -4.222 -1.873 -3.610 1.00 96.25 72 SER A CA 1
ATOM 616 C C . SER A 1 72 ? -2.896 -1.407 -3.000 1.00 96.25 72 SER A C 1
ATOM 618 O O . SER A 1 72 ? -2.738 -1.445 -1.781 1.00 96.25 72 SER A O 1
ATOM 620 N N . PHE A 1 73 ? -1.966 -0.912 -3.820 1.00 97.00 73 PHE A N 1
ATOM 621 C CA . PHE A 1 73 ? -0.688 -0.350 -3.386 1.00 97.00 73 PHE A CA 1
ATOM 622 C C . PHE A 1 73 ? -0.889 0.849 -2.463 1.00 97.00 73 PHE A C 1
ATOM 624 O O . PHE A 1 73 ? -0.337 0.858 -1.366 1.00 97.00 73 PHE A O 1
ATOM 631 N N . LEU A 1 74 ? -1.695 1.833 -2.872 1.00 96.69 74 LEU A N 1
ATOM 632 C CA . LEU A 1 74 ? -1.944 3.044 -2.082 1.00 96.69 74 LEU A CA 1
ATOM 633 C C . LEU A 1 74 ? -2.683 2.730 -0.778 1.00 96.69 74 LEU A C 1
ATOM 635 O O . LEU A 1 74 ? -2.329 3.252 0.280 1.00 96.69 74 LEU A O 1
ATOM 639 N N . HIS A 1 75 ? -3.670 1.836 -0.840 1.00 95.75 75 HIS A N 1
ATOM 640 C CA . HIS A 1 75 ? -4.420 1.394 0.333 1.00 95.75 75 HIS A CA 1
ATOM 641 C C . HIS A 1 75 ? -3.522 0.698 1.359 1.00 95.75 75 HIS A C 1
ATOM 643 O O . HIS A 1 75 ? -3.508 1.069 2.534 1.00 95.75 75 HIS A O 1
ATOM 649 N N . LEU A 1 76 ? -2.727 -0.281 0.916 1.00 96.19 76 LEU A N 1
ATOM 650 C CA . LEU A 1 76 ? -1.803 -1.004 1.788 1.00 96.19 76 LEU A CA 1
ATOM 651 C C . LEU A 1 76 ? -0.668 -0.104 2.284 1.00 96.19 76 LEU A C 1
ATOM 653 O O . LEU A 1 76 ? -0.312 -0.197 3.453 1.00 96.19 76 LEU A O 1
ATOM 657 N N . ALA A 1 77 ? -0.152 0.812 1.459 1.00 96.25 77 ALA A N 1
ATOM 658 C CA . ALA A 1 77 ? 0.856 1.787 1.877 1.00 96.25 77 ALA A CA 1
ATOM 659 C C . ALA A 1 77 ? 0.344 2.683 3.014 1.00 96.25 77 ALA A C 1
ATOM 661 O O . ALA A 1 77 ? 1.075 2.935 3.971 1.00 96.25 77 ALA A O 1
ATOM 662 N N . SER A 1 78 ? -0.913 3.132 2.936 1.00 94.00 78 SER A N 1
ATOM 663 C CA . SER A 1 78 ? -1.537 3.923 3.999 1.00 94.00 78 SER A CA 1
ATOM 664 C C . SER A 1 78 ? -1.717 3.105 5.277 1.00 94.00 78 SER A C 1
ATOM 666 O O . SER A 1 78 ? -1.397 3.589 6.359 1.00 94.00 78 SER A O 1
ATOM 668 N N . LYS A 1 79 ? -2.195 1.858 5.167 1.00 91.81 79 LYS A N 1
ATOM 669 C CA . LYS A 1 79 ? -2.385 0.971 6.327 1.00 91.81 79 LYS A CA 1
ATOM 670 C C . LYS A 1 79 ? -1.068 0.576 6.996 1.00 91.81 79 LYS A C 1
ATOM 672 O O . LYS A 1 79 ? -0.995 0.529 8.218 1.00 91.81 79 LYS A O 1
ATOM 677 N N . ALA A 1 80 ? -0.032 0.333 6.200 1.00 93.88 80 ALA A N 1
ATOM 678 C CA . ALA A 1 80 ? 1.310 -0.001 6.663 1.00 93.88 80 ALA A CA 1
ATOM 679 C C . ALA A 1 80 ? 2.130 1.232 7.091 1.00 93.88 80 ALA A C 1
ATOM 681 O O . ALA A 1 80 ? 3.284 1.080 7.485 1.00 93.88 80 ALA A O 1
ATOM 682 N N . GLN A 1 81 ? 1.549 2.439 7.015 1.00 93.81 81 GLN A N 1
ATOM 683 C CA . GLN A 1 81 ? 2.184 3.710 7.384 1.00 93.81 81 GLN A CA 1
ATOM 684 C C . GLN A 1 81 ? 3.499 3.97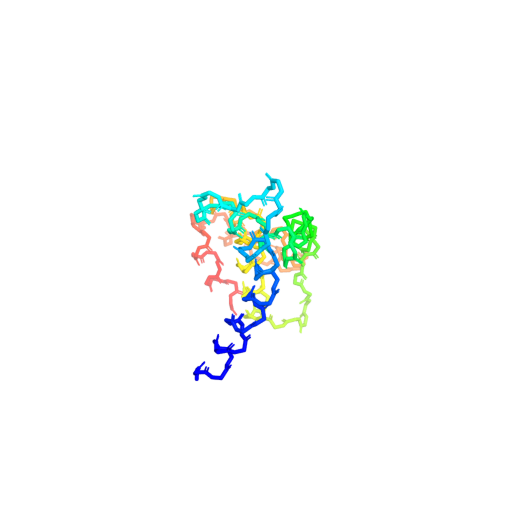8 6.629 1.00 93.81 81 GLN A C 1
ATOM 686 O O . GLN A 1 81 ? 4.462 4.516 7.173 1.00 93.81 81 GLN A O 1
ATOM 691 N N . ILE A 1 82 ? 3.543 3.607 5.348 1.00 95.38 82 ILE A N 1
ATOM 692 C CA . ILE A 1 82 ? 4.698 3.849 4.481 1.00 95.38 82 ILE A CA 1
ATOM 693 C C . ILE A 1 82 ? 4.809 5.347 4.190 1.00 95.38 82 ILE A C 1
ATOM 695 O O . ILE A 1 82 ? 3.826 6.005 3.833 1.00 95.38 82 ILE A O 1
ATOM 699 N N . LEU A 1 83 ? 6.020 5.893 4.294 1.00 94.94 83 LEU A N 1
ATOM 700 C CA . LEU A 1 83 ? 6.266 7.304 4.015 1.00 94.94 83 LEU A CA 1
ATOM 701 C C . LEU A 1 83 ? 6.123 7.585 2.514 1.00 94.94 83 LEU A C 1
ATOM 703 O O . LEU A 1 83 ? 6.671 6.873 1.675 1.00 94.94 83 LEU A O 1
ATOM 707 N N . LYS A 1 84 ? 5.449 8.688 2.163 1.00 93.31 84 LYS A N 1
ATOM 708 C CA . LYS A 1 84 ? 5.231 9.091 0.759 1.00 93.31 84 LYS A CA 1
ATOM 709 C C . LYS A 1 84 ? 6.529 9.264 -0.037 1.00 93.31 84 LYS A C 1
ATOM 711 O O . LYS A 1 84 ? 6.538 9.003 -1.236 1.00 93.31 84 LYS A O 1
ATOM 716 N N . LYS A 1 85 ? 7.626 9.660 0.621 1.00 93.38 85 LYS A N 1
ATOM 717 C CA . LYS A 1 85 ? 8.957 9.779 -0.003 1.00 93.38 85 LYS A CA 1
ATOM 718 C C . LYS A 1 85 ? 9.464 8.444 -0.570 1.00 93.38 85 LYS A C 1
ATOM 720 O O . LYS A 1 85 ? 10.185 8.440 -1.559 1.00 93.38 85 LYS A O 1
ATOM 725 N N . ASP A 1 86 ? 9.035 7.327 0.018 1.00 95.50 86 ASP A N 1
ATOM 726 C CA . ASP A 1 86 ? 9.467 5.982 -0.365 1.00 95.50 86 ASP A CA 1
ATOM 727 C C . ASP A 1 86 ? 8.547 5.362 -1.430 1.00 95.50 86 ASP A C 1
ATOM 729 O O . ASP A 1 86 ? 8.853 4.301 -1.974 1.00 95.50 86 ASP A O 1
ATOM 733 N N . TYR A 1 87 ? 7.428 6.018 -1.778 1.00 95.56 87 TYR A N 1
ATOM 734 C CA . TYR A 1 87 ? 6.425 5.454 -2.689 1.00 95.56 87 TYR A CA 1
ATOM 735 C C . TYR A 1 87 ? 7.007 5.144 -4.056 1.00 95.56 87 TYR A C 1
ATOM 737 O O . TYR A 1 87 ? 6.736 4.076 -4.583 1.00 95.56 87 TYR A O 1
ATOM 745 N N . LYS A 1 88 ? 7.827 6.033 -4.621 1.00 94.94 88 LYS A N 1
ATOM 746 C CA . LYS A 1 88 ? 8.402 5.829 -5.954 1.00 94.94 88 LYS A CA 1
ATOM 747 C C . LYS A 1 88 ? 9.279 4.572 -6.007 1.00 94.94 88 LYS A C 1
ATOM 749 O O . LYS A 1 88 ? 9.093 3.725 -6.879 1.00 94.94 88 LYS A O 1
ATOM 754 N N . ASN A 1 89 ? 10.187 4.426 -5.043 1.00 95.00 89 ASN A N 1
ATOM 755 C CA . ASN A 1 89 ? 11.121 3.300 -4.974 1.00 95.00 89 ASN A CA 1
ATOM 756 C C . ASN A 1 89 ? 10.375 1.989 -4.691 1.00 95.00 89 ASN A C 1
ATOM 758 O O . ASN A 1 89 ? 10.604 0.980 -5.359 1.00 95.00 89 ASN A O 1
ATOM 762 N N . ASN A 1 90 ? 9.436 2.021 -3.742 1.00 96.06 90 ASN A N 1
ATOM 763 C CA . ASN A 1 90 ? 8.623 0.860 -3.394 1.00 96.06 90 ASN A CA 1
ATOM 764 C C . ASN A 1 90 ? 7.664 0.466 -4.514 1.00 96.06 90 ASN A C 1
ATOM 766 O O . ASN A 1 90 ? 7.356 -0.707 -4.679 1.00 96.06 90 ASN A O 1
ATOM 770 N N . PHE A 1 91 ? 7.164 1.431 -5.277 1.00 95.56 91 PHE A N 1
ATOM 771 C CA . PHE A 1 91 ? 6.316 1.157 -6.422 1.00 95.56 91 PHE A CA 1
ATOM 772 C C . PHE A 1 91 ? 7.108 0.433 -7.508 1.00 95.56 91 PHE A C 1
ATOM 774 O O . PHE A 1 91 ? 6.703 -0.645 -7.938 1.00 95.56 91 PHE A O 1
ATOM 781 N N . HIS A 1 92 ? 8.283 0.963 -7.869 1.00 94.62 92 HIS A N 1
ATOM 782 C CA . HIS A 1 92 ? 9.181 0.332 -8.834 1.00 94.62 92 HIS A CA 1
ATOM 783 C C . HIS A 1 92 ? 9.552 -1.103 -8.427 1.00 94.62 92 HIS A C 1
ATOM 785 O O . HIS A 1 92 ? 9.458 -2.009 -9.251 1.00 94.62 92 HIS A O 1
ATOM 791 N N . SER A 1 93 ? 9.898 -1.352 -7.157 1.00 94.62 93 SER A N 1
ATOM 792 C CA . SER A 1 93 ? 10.272 -2.698 -6.689 1.00 94.62 93 SER A CA 1
ATOM 793 C C . SER A 1 93 ? 9.123 -3.713 -6.711 1.00 94.62 93 SER A C 1
ATOM 795 O O . SER A 1 93 ? 9.374 -4.917 -6.770 1.00 94.62 93 SER A O 1
ATOM 797 N N . LYS A 1 94 ? 7.870 -3.245 -6.706 1.00 95.25 94 LYS A N 1
ATOM 798 C CA . LYS A 1 94 ? 6.661 -4.080 -6.794 1.00 95.25 94 LYS A CA 1
ATOM 799 C C . LYS A 1 94 ? 6.179 -4.311 -8.221 1.00 95.25 94 LYS A C 1
ATOM 801 O O . LYS A 1 94 ? 5.233 -5.075 -8.427 1.00 95.25 94 LYS A O 1
ATOM 806 N N . LEU A 1 95 ? 6.817 -3.687 -9.209 1.00 93.44 95 LEU A N 1
ATOM 807 C CA . LEU A 1 95 ? 6.609 -4.036 -10.607 1.00 93.44 95 LEU A CA 1
ATOM 808 C C . LEU A 1 95 ? 7.219 -5.411 -10.900 1.00 93.44 95 LEU A C 1
ATOM 810 O O . LEU A 1 95 ? 8.225 -5.795 -10.301 1.00 93.44 95 LEU A O 1
ATOM 814 N N . SER A 1 96 ? 6.649 -6.150 -11.854 1.00 91.38 96 SER A N 1
ATOM 815 C CA . SER A 1 96 ? 7.282 -7.382 -12.333 1.00 91.38 96 SER A CA 1
ATOM 816 C C . SER A 1 96 ? 8.653 -7.071 -12.942 1.00 91.38 96 SER A C 1
ATOM 818 O O . SER A 1 96 ? 8.862 -5.992 -13.495 1.00 91.38 96 SER A O 1
ATOM 820 N N . TYR A 1 97 ? 9.587 -8.024 -12.915 1.00 90.12 97 TYR A N 1
ATOM 821 C CA . TYR A 1 97 ? 10.928 -7.831 -13.487 1.00 90.12 97 TYR A CA 1
ATOM 822 C C . TYR A 1 97 ? 10.898 -7.321 -14.940 1.00 90.12 97 TYR A C 1
ATOM 824 O O . TYR A 1 97 ? 11.682 -6.459 -15.334 1.00 90.12 97 TYR A O 1
ATOM 832 N N . LYS A 1 98 ? 9.950 -7.824 -15.741 1.00 89.44 98 LYS A N 1
ATOM 833 C CA . LYS A 1 98 ? 9.754 -7.379 -17.125 1.00 89.44 98 LYS A CA 1
ATOM 834 C C . LYS A 1 98 ? 9.338 -5.907 -17.186 1.00 89.44 98 LYS A C 1
ATOM 836 O O . LYS A 1 98 ? 9.910 -5.163 -17.977 1.00 89.44 98 LYS A O 1
ATOM 841 N N . LEU A 1 99 ? 8.375 -5.500 -16.356 1.00 88.81 99 LEU A N 1
ATOM 842 C CA . LEU A 1 99 ? 7.907 -4.116 -16.290 1.00 88.81 99 LEU A CA 1
ATOM 843 C C . LEU A 1 99 ? 9.006 -3.185 -15.781 1.00 88.81 99 LEU A C 1
ATOM 845 O O . LEU A 1 99 ? 9.265 -2.183 -16.434 1.00 88.81 99 LEU A O 1
ATOM 849 N N . GLN A 1 100 ? 9.724 -3.558 -14.714 1.00 91.75 100 GLN A N 1
ATOM 850 C CA . GLN A 1 100 ? 10.867 -2.789 -14.200 1.00 91.75 100 GLN A CA 1
ATOM 851 C C . GLN A 1 100 ? 11.866 -2.466 -15.311 1.00 91.75 100 GLN A C 1
ATOM 853 O O . GLN A 1 100 ? 12.223 -1.307 -15.502 1.00 91.75 100 GLN A O 1
ATOM 858 N N . ARG A 1 101 ? 12.256 -3.468 -16.112 1.00 91.19 101 ARG A N 1
ATOM 859 C CA . ARG A 1 101 ? 13.170 -3.267 -17.248 1.00 91.19 101 ARG A CA 1
ATOM 860 C C . ARG A 1 101 ? 12.626 -2.304 -18.301 1.00 91.19 101 ARG A C 1
ATOM 862 O O . ARG A 1 101 ? 13.400 -1.538 -18.862 1.00 91.19 101 ARG A O 1
ATOM 869 N N . MET A 1 102 ? 11.325 -2.347 -18.578 1.00 89.88 102 MET A N 1
ATOM 870 C CA . MET A 1 102 ? 10.688 -1.458 -19.555 1.00 89.88 102 MET A CA 1
ATOM 871 C C . MET A 1 102 ? 10.644 -0.009 -19.063 1.00 89.88 102 MET A C 1
ATOM 873 O O . MET A 1 102 ? 10.870 0.908 -19.846 1.00 89.88 102 MET A O 1
ATOM 877 N N . VAL A 1 103 ? 10.407 0.197 -17.766 1.00 90.94 103 VAL A N 1
ATOM 878 C CA . VAL A 1 103 ? 10.209 1.533 -17.184 1.00 90.94 103 VAL A CA 1
ATOM 879 C C . VAL A 1 103 ? 11.451 2.089 -16.482 1.00 90.94 103 VAL A C 1
ATOM 881 O O . VAL A 1 103 ? 11.390 3.171 -15.906 1.00 90.94 103 VAL A O 1
ATOM 884 N N . THR A 1 104 ? 12.597 1.398 -16.537 1.00 92.19 104 THR A N 1
ATOM 885 C CA . THR A 1 104 ? 13.8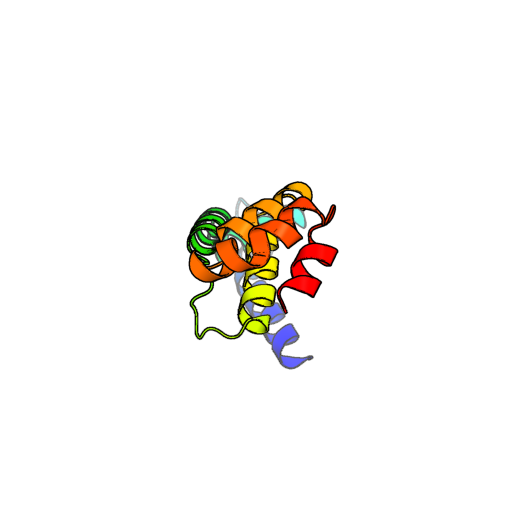38 1.818 -15.851 1.00 92.19 104 THR A CA 1
ATOM 886 C C . THR A 1 104 ? 14.268 3.227 -16.269 1.00 92.19 104 THR A C 1
ATOM 888 O O . THR A 1 104 ? 14.622 4.042 -15.422 1.00 92.19 104 THR A O 1
ATOM 891 N N . ALA A 1 105 ? 14.193 3.552 -17.564 1.00 91.25 105 ALA A N 1
ATOM 892 C CA . ALA A 1 105 ? 14.522 4.893 -18.047 1.00 91.25 105 ALA A CA 1
ATOM 893 C C . ALA A 1 105 ? 13.547 5.951 -17.498 1.00 91.25 105 ALA A C 1
ATOM 895 O O . ALA A 1 105 ? 13.982 6.981 -16.986 1.00 91.25 105 ALA A O 1
ATOM 896 N N . ALA A 1 106 ? 12.240 5.657 -17.527 1.00 90.69 106 ALA A N 1
ATOM 897 C CA . ALA A 1 106 ? 11.193 6.516 -16.972 1.00 90.69 106 ALA A CA 1
ATOM 898 C C . ALA A 1 106 ? 11.389 6.758 -15.465 1.00 90.69 106 ALA A C 1
ATOM 900 O O . ALA A 1 106 ? 11.219 7.875 -14.981 1.00 90.69 106 ALA A O 1
ATOM 901 N N . TYR A 1 107 ? 11.814 5.734 -14.725 1.00 92.38 107 TYR A N 1
ATOM 902 C CA . TYR A 1 107 ? 12.107 5.834 -13.299 1.00 92.38 107 TYR A CA 1
ATOM 903 C C . TYR A 1 107 ? 13.252 6.811 -12.997 1.00 92.38 107 TYR A C 1
ATOM 905 O O . TYR A 1 107 ? 13.184 7.535 -12.007 1.00 92.38 107 TYR A O 1
ATOM 913 N N . VAL A 1 108 ? 14.294 6.863 -13.830 1.00 91.44 108 VAL A N 1
ATOM 914 C CA . VAL A 1 108 ? 15.434 7.775 -13.620 1.00 91.44 108 VAL A CA 1
ATOM 915 C C . VAL A 1 108 ? 15.040 9.232 -13.875 1.00 91.44 108 VAL A C 1
ATOM 917 O O . VAL A 1 108 ? 15.421 10.107 -13.104 1.00 91.44 108 VAL A O 1
ATOM 920 N N . ILE A 1 109 ? 14.265 9.490 -14.932 1.00 91.75 109 ILE A N 1
ATOM 921 C CA . ILE A 1 109 ? 13.930 10.858 -15.366 1.00 91.75 109 ILE A CA 1
ATOM 922 C C . ILE A 1 109 ? 12.787 11.495 -14.570 1.00 91.75 109 ILE A C 1
ATOM 924 O O . ILE A 1 109 ? 12.699 12.718 -14.496 1.00 91.75 109 ILE A O 1
ATOM 928 N N . THR A 1 110 ? 11.897 10.691 -13.986 1.00 91.94 110 THR A N 1
ATOM 929 C CA . THR A 1 110 ? 10.754 11.210 -13.226 1.00 91.94 110 THR A CA 1
ATOM 930 C C . THR A 1 110 ? 11.172 11.571 -11.806 1.00 91.94 110 THR A C 1
ATOM 932 O O . THR A 1 110 ? 11.728 10.730 -11.105 1.00 91.94 110 THR A O 1
ATOM 935 N N . PRO A 1 111 ? 10.910 12.787 -11.309 1.00 88.31 111 PRO A N 1
ATOM 936 C CA . PRO A 1 111 ? 11.284 13.144 -9.944 1.00 88.31 111 PRO A CA 1
ATOM 937 C C . PRO A 1 111 ? 10.293 12.598 -8.910 1.00 88.31 111 PRO A C 1
ATOM 939 O O . PRO A 1 111 ? 10.700 12.238 -7.805 1.00 88.31 111 PRO A O 1
ATOM 942 N N . THR A 1 112 ? 9.004 12.497 -9.253 1.00 93.06 112 THR A N 1
ATOM 943 C CA . THR A 1 112 ? 7.954 12.135 -8.293 1.00 93.06 112 THR A CA 1
ATOM 944 C C . THR A 1 112 ? 7.325 10.772 -8.570 1.00 93.06 112 THR A C 1
ATOM 946 O O . THR A 1 112 ? 7.386 10.230 -9.673 1.00 93.06 112 THR A O 1
ATOM 949 N N . PHE A 1 113 ? 6.684 10.210 -7.541 1.00 93.00 113 PHE A N 1
ATOM 950 C CA . PHE A 1 113 ? 5.871 9.000 -7.676 1.00 93.00 113 PHE A CA 1
ATOM 951 C C . PHE A 1 113 ? 4.730 9.182 -8.684 1.00 93.00 113 PHE A C 1
ATOM 953 O O . PHE A 1 113 ? 4.455 8.262 -9.444 1.00 93.00 113 PHE A O 1
ATOM 960 N N . LYS A 1 114 ? 4.080 10.352 -8.701 1.00 92.62 114 LYS A N 1
ATOM 961 C CA . LYS A 1 114 ? 2.910 10.591 -9.549 1.00 92.62 114 LYS A CA 1
ATOM 962 C C . LYS A 1 114 ? 3.287 10.573 -11.030 1.00 92.62 114 LYS A C 1
ATOM 964 O O . LYS A 1 114 ? 2.659 9.847 -11.792 1.00 92.62 114 LYS A O 1
ATOM 969 N N . ASP A 1 115 ? 4.364 11.266 -11.393 1.00 91.69 115 ASP A N 1
ATOM 970 C CA . ASP A 1 115 ? 4.870 11.285 -12.773 1.00 91.69 115 ASP A CA 1
ATOM 971 C C . ASP A 1 115 ? 5.253 9.870 -13.230 1.00 91.69 115 ASP A C 1
ATOM 973 O O . ASP A 1 115 ? 4.950 9.448 -14.343 1.00 91.69 115 ASP A O 1
ATOM 977 N N . PHE A 1 116 ? 5.890 9.099 -12.340 1.00 92.38 116 PHE A N 1
ATOM 978 C CA . PHE A 1 116 ? 6.272 7.721 -12.633 1.00 92.38 116 PHE A CA 1
ATOM 979 C C . PHE A 1 116 ? 5.057 6.791 -12.789 1.00 92.38 116 PHE A C 1
ATOM 981 O O . PHE A 1 116 ? 5.031 5.960 -13.694 1.00 92.38 116 PHE A O 1
ATOM 988 N N . GLN A 1 117 ? 4.042 6.942 -11.936 1.00 92.00 117 GLN A N 1
ATOM 989 C CA . GLN A 1 117 ? 2.796 6.175 -11.988 1.00 92.00 117 GLN A CA 1
ATOM 990 C C . GLN A 1 117 ? 2.010 6.447 -13.281 1.00 92.00 117 GLN A C 1
ATOM 992 O O . GLN A 1 117 ? 1.450 5.519 -13.866 1.00 92.00 117 GLN A O 1
ATOM 997 N N . GLU A 1 118 ? 1.953 7.702 -13.731 1.00 88.94 118 GLU A N 1
ATOM 998 C CA . GLU A 1 118 ? 1.259 8.079 -14.969 1.00 88.94 118 GLU A CA 1
ATOM 999 C C . GLU A 1 118 ? 1.928 7.456 -16.201 1.00 88.94 118 GLU A C 1
ATOM 1001 O O . GLU A 1 118 ? 1.232 6.931 -17.063 1.00 88.94 118 GLU A O 1
ATOM 1006 N N . LEU A 1 119 ? 3.264 7.395 -16.240 1.00 86.94 119 LEU A N 1
ATOM 1007 C CA . LEU A 1 119 ? 4.009 6.747 -17.330 1.00 86.94 119 LEU A CA 1
ATOM 1008 C C . LEU A 1 119 ? 3.888 5.216 -17.363 1.00 86.94 119 LEU A C 1
ATOM 1010 O O . LEU A 1 119 ? 4.206 4.605 -18.380 1.00 86.94 119 LEU A O 1
ATOM 1014 N N . CYS A 1 120 ? 3.501 4.592 -16.249 1.00 83.06 120 CYS A N 1
ATOM 1015 C CA . CYS A 1 120 ? 3.359 3.137 -16.144 1.00 83.06 120 CYS A CA 1
ATOM 1016 C C . CYS A 1 120 ? 1.936 2.631 -16.446 1.00 83.06 120 CYS A C 1
ATOM 1018 O O . CYS A 1 120 ? 1.734 1.416 -16.406 1.00 83.06 120 CYS A O 1
ATOM 1020 N N . SER A 1 121 ? 0.974 3.535 -16.682 1.00 76.81 121 SER A N 1
ATOM 1021 C CA . SER A 1 121 ? -0.418 3.200 -17.041 1.00 76.81 121 SER A CA 1
ATOM 1022 C C . SER A 1 121 ? -0.529 2.830 -18.517 1.00 76.81 121 SER A C 1
ATOM 1024 O O . SER A 1 121 ? -1.280 1.878 -18.818 1.00 76.81 121 SER A O 1
#

Organism: Polytolypa hystricis (strain UAMH7299) (NCBI:txid1447883)

Radius of gyration: 21.32 Å; chains: 1; bounding box: 44×23×59 Å

pLDDT: mean 83.47, std 12.86, range [48.94, 97.0]

Sequence (121 aa):
MCYIENYIKREAAKHIAPRIHQNYLEKYTTAEEILDYLKEIYIDSNCLEIAKHDYNKLIIKNRDDYYKFITSFLHLASKAQILKKDYKNNFHSKLSYKLQRMVTAAYVITPTFKDFQELCS